Protein AF-A0A7L5Z152-F1 (afdb_monomer)

Secondary structure (DSSP, 8-state):
-----EEEEE-TTSEEEEEEEESS-EEEEE--SS-B--EE-SEEEEEEEE--S-EEEEEEETTTTEEEEEEEE-

Solvent-accessible surface area (backbone atoms only — not comparable to full-atom values): 4158 Å² total; per-residue (Å²): 117,81,67,71,48,51,78,43,83,42,46,51,63,46,71,48,75,46,79,44,59,34,94,47,64,53,36,37,33,35,64,50,85,76,69,46,67,61,71,41,47,55,42,74,33,81,46,76,47,70,45,81,57,65,45,80,30,49,32,21,36,52,88,79,62,46,51,40,34,31,35,44,25,86

Structure (mmCIF, N/CA/C/O backbone):
data_AF-A0A7L5Z152-F1
#
_entry.id   AF-A0A7L5Z152-F1
#
loop_
_atom_site.group_PDB
_atom_site.id
_atom_site.type_symbol
_atom_site.label_atom_id
_atom_site.label_alt_id
_atom_site.label_comp_id
_atom_site.label_asym_id
_atom_site.label_entity_id
_atom_site.label_seq_id
_atom_site.pdbx_PDB_ins_code
_atom_site.Cartn_x
_atom_site.Cartn_y
_atom_site.Cartn_z
_atom_site.occupancy
_atom_site.B_iso_or_equiv
_atom_site.auth_seq_id
_atom_site.auth_comp_id
_atom_site.auth_asym_id
_atom_site.auth_atom_id
_atom_site.pdbx_PDB_model_num
ATOM 1 N N . MET A 1 1 ? 4.317 -6.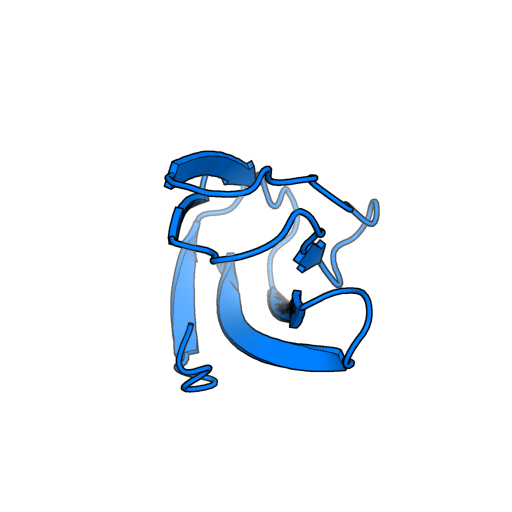899 -12.092 1.00 58.41 1 MET A N 1
ATOM 2 C CA . MET A 1 1 ? 3.283 -7.073 -11.049 1.00 58.41 1 MET A CA 1
ATOM 3 C C . MET A 1 1 ? 2.114 -7.853 -11.637 1.00 58.41 1 MET A C 1
ATOM 5 O O . MET A 1 1 ? 1.652 -7.488 -12.707 1.00 58.41 1 MET A O 1
ATOM 9 N N . THR A 1 2 ? 1.646 -8.909 -10.973 1.00 60.88 2 THR A N 1
ATOM 10 C CA . THR A 1 2 ? 0.306 -9.470 -11.216 1.00 60.88 2 THR A CA 1
ATOM 11 C C . THR A 1 2 ? -0.512 -9.130 -9.975 1.00 60.88 2 THR A C 1
ATOM 13 O O . THR A 1 2 ? -0.218 -9.706 -8.925 1.00 60.88 2 THR A O 1
ATOM 16 N N . PRO A 1 3 ? -1.454 -8.173 -10.041 1.00 66.25 3 PRO A N 1
ATOM 17 C CA . PRO A 1 3 ? -2.335 -7.891 -8.918 1.00 66.25 3 PRO A CA 1
ATOM 18 C C . PRO A 1 3 ? -3.197 -9.127 -8.658 1.00 66.25 3 PRO A C 1
ATOM 20 O O . PRO A 1 3 ? -3.709 -9.734 -9.602 1.00 66.25 3 PRO A O 1
ATOM 23 N N . LYS A 1 4 ? -3.301 -9.542 -7.396 1.00 80.88 4 LYS A N 1
ATOM 24 C CA . LYS A 1 4 ? -4.136 -10.688 -7.006 1.00 80.88 4 LYS A CA 1
ATOM 25 C C . LYS A 1 4 ? -5.363 -10.270 -6.205 1.00 80.88 4 LYS A C 1
ATOM 27 O O . LYS A 1 4 ? -6.320 -11.033 -6.153 1.00 80.88 4 LYS A O 1
ATOM 32 N N . GLY A 1 5 ? -5.350 -9.067 -5.621 1.00 87.75 5 GLY A N 1
ATOM 33 C CA . GLY A 1 5 ? -6.433 -8.583 -4.766 1.00 87.75 5 GLY A CA 1
ATOM 34 C C . GLY A 1 5 ? -6.616 -9.427 -3.503 1.00 87.75 5 GLY A C 1
ATOM 35 O O . GLY A 1 5 ? -7.693 -9.397 -2.905 1.00 87.75 5 GLY A O 1
ATOM 36 N N . ASP A 1 6 ? -5.583 -10.189 -3.120 1.00 93.31 6 ASP A N 1
ATOM 37 C CA . ASP A 1 6 ? -5.600 -11.064 -1.951 1.00 93.31 6 ASP A CA 1
ATOM 38 C C . ASP A 1 6 ? -5.888 -10.243 -0.688 1.00 93.31 6 ASP A C 1
ATOM 40 O O . ASP A 1 6 ? -5.505 -9.075 -0.582 1.00 93.31 6 ASP A O 1
ATOM 44 N N . ARG A 1 7 ? -6.551 -10.868 0.287 1.00 96.25 7 ARG A N 1
ATOM 45 C CA . ARG A 1 7 ? -6.802 -10.264 1.595 1.00 96.25 7 ARG A CA 1
ATOM 46 C C . ARG A 1 7 ? -5.773 -10.758 2.602 1.00 96.25 7 ARG A C 1
ATOM 48 O O . ARG A 1 7 ? -5.575 -11.965 2.731 1.00 96.25 7 ARG A O 1
ATOM 55 N N . ILE A 1 8 ? -5.128 -9.832 3.302 1.00 95.19 8 ILE A N 1
ATOM 56 C CA . ILE A 1 8 ? -4.048 -10.119 4.249 1.00 95.19 8 ILE A CA 1
ATOM 57 C C . ILE A 1 8 ? -4.324 -9.389 5.561 1.00 95.19 8 ILE A C 1
ATOM 59 O O . ILE A 1 8 ? -4.706 -8.221 5.559 1.00 95.19 8 ILE A O 1
ATOM 63 N N . ASP A 1 9 ? -4.106 -10.077 6.679 1.00 97.19 9 ASP A N 1
ATOM 64 C CA . ASP A 1 9 ? -4.164 -9.470 8.007 1.00 97.19 9 ASP A CA 1
ATOM 65 C C . ASP A 1 9 ? -2.955 -8.553 8.241 1.00 97.19 9 ASP A C 1
ATOM 67 O O . ASP A 1 9 ? -1.805 -8.959 8.055 1.00 97.19 9 ASP A O 1
ATOM 71 N N . ALA A 1 10 ? -3.212 -7.343 8.728 1.00 97.06 10 ALA A N 1
ATOM 72 C CA . ALA A 1 10 ? -2.202 -6.405 9.201 1.00 97.06 10 ALA A CA 1
ATOM 73 C C . ALA A 1 10 ? -2.571 -5.907 10.603 1.00 97.06 10 ALA A C 1
ATOM 75 O O . ALA A 1 10 ? -3.711 -6.043 11.052 1.00 97.06 10 ALA A O 1
ATOM 76 N N . LYS A 1 11 ? -1.600 -5.340 11.314 1.00 97.81 11 LYS A N 1
ATOM 77 C CA . LYS A 1 11 ? -1.833 -4.778 12.645 1.00 97.81 11 LYS A CA 1
ATOM 78 C C . LYS A 1 11 ? -1.781 -3.265 12.606 1.00 97.81 11 LYS A C 1
ATOM 80 O O . LYS A 1 11 ? -0.963 -2.692 11.888 1.00 97.81 11 LYS A O 1
ATOM 85 N N . VAL A 1 12 ? -2.618 -2.635 13.423 1.00 98.19 12 VAL A N 1
ATOM 86 C CA . VAL A 1 12 ? -2.605 -1.178 13.596 1.00 98.19 12 VAL A CA 1
ATOM 87 C C . VAL A 1 12 ? -1.211 -0.699 14.021 1.00 98.19 12 VAL A C 1
ATOM 89 O O . VAL A 1 12 ? -0.642 -1.201 14.990 1.00 98.19 12 VAL A O 1
ATOM 92 N N . GLY A 1 13 ? -0.674 0.288 13.303 1.00 97.50 13 GLY A N 1
ATOM 93 C CA . GLY A 1 13 ? 0.608 0.932 13.604 1.00 97.50 13 GLY A CA 1
ATOM 94 C C . GLY A 1 13 ? 1.859 0.095 13.301 1.00 97.50 13 GLY A C 1
ATOM 95 O O . GLY A 1 13 ? 2.967 0.607 13.457 1.00 97.50 13 GLY A O 1
ATOM 96 N N . GLU A 1 14 ? 1.728 -1.162 12.857 1.00 97.69 14 GLU A N 1
ATOM 97 C CA . GLU A 1 14 ? 2.870 -1.944 12.366 1.00 97.69 14 GLU A CA 1
ATOM 98 C C . GLU A 1 14 ? 3.061 -1.707 10.853 1.00 97.69 14 GLU A C 1
ATOM 100 O O . GLU A 1 14 ? 2.080 -1.708 10.101 1.00 97.69 14 GLU A O 1
ATOM 105 N N . PRO A 1 15 ? 4.304 -1.500 10.375 1.00 97.12 15 PRO A N 1
ATOM 106 C CA . PRO A 1 15 ? 4.563 -1.278 8.960 1.00 97.12 15 PRO A CA 1
ATOM 107 C C . PRO A 1 15 ? 4.312 -2.544 8.138 1.00 97.12 15 PRO A C 1
ATOM 109 O O . PRO A 1 15 ? 4.798 -3.630 8.457 1.00 97.12 15 PRO A O 1
ATOM 112 N N . VAL A 1 16 ? 3.603 -2.380 7.025 1.00 96.62 16 VAL A N 1
ATOM 113 C 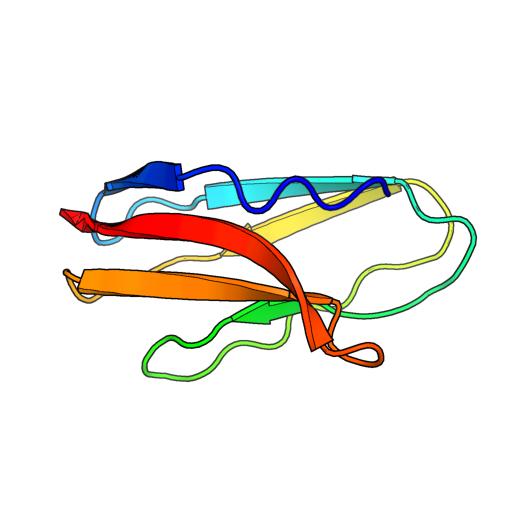CA . VAL A 1 16 ? 3.489 -3.383 5.967 1.00 96.62 16 VAL A CA 1
ATOM 114 C C . VAL A 1 16 ? 4.539 -3.077 4.904 1.00 96.62 16 VAL A C 1
ATOM 116 O O . VAL A 1 16 ? 4.535 -2.003 4.299 1.00 96.62 16 VAL A O 1
ATOM 119 N N . THR A 1 17 ? 5.444 -4.028 4.669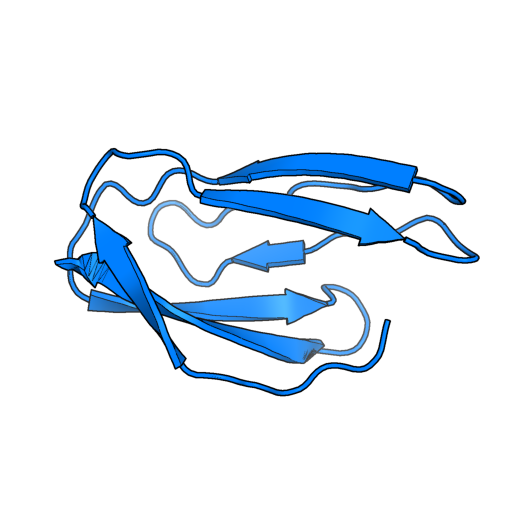 1.00 97.31 17 THR A N 1
ATOM 120 C CA . THR A 1 17 ? 6.500 -3.896 3.660 1.00 97.31 17 THR A CA 1
ATOM 121 C C . THR A 1 17 ? 6.015 -4.370 2.295 1.00 97.31 17 THR A C 1
ATOM 123 O O . THR A 1 17 ? 5.682 -5.540 2.105 1.00 97.31 17 THR A O 1
ATOM 126 N N . PHE A 1 18 ? 6.061 -3.478 1.311 1.00 96.00 18 PHE A N 1
ATOM 127 C CA . PHE A 1 18 ? 5.806 -3.791 -0.089 1.00 96.00 18 PHE A CA 1
ATOM 128 C C . PHE A 1 18 ? 7.131 -3.935 -0.833 1.00 96.00 18 PHE A C 1
ATOM 130 O O . PHE A 1 18 ? 7.897 -2.980 -0.953 1.00 96.00 18 PHE A O 1
ATOM 137 N N . ILE A 1 19 ? 7.389 -5.130 -1.368 1.00 96.19 19 ILE A N 1
ATOM 138 C CA . ILE A 1 19 ? 8.504 -5.381 -2.287 1.00 96.19 19 ILE A CA 1
ATOM 139 C C . ILE A 1 19 ? 7.950 -5.300 -3.707 1.00 96.19 19 ILE A C 1
ATOM 141 O O . ILE A 1 19 ? 7.274 -6.215 -4.182 1.00 96.19 19 ILE A O 1
ATOM 145 N N . VAL A 1 20 ? 8.215 -4.188 -4.385 1.00 95.75 20 VAL A N 1
ATOM 146 C CA . VAL A 1 20 ? 7.679 -3.908 -5.719 1.00 95.75 20 VAL A CA 1
ATOM 147 C C . VAL A 1 20 ? 8.752 -4.189 -6.763 1.00 95.75 20 VAL A C 1
ATOM 149 O O . VAL A 1 20 ? 9.807 -3.563 -6.753 1.00 95.75 20 VAL A O 1
ATOM 152 N N . GLN A 1 21 ? 8.468 -5.111 -7.686 1.00 95.81 21 GLN A N 1
ATOM 153 C CA . GLN A 1 21 ? 9.246 -5.306 -8.911 1.00 95.81 21 GLN A CA 1
ATOM 154 C C . GLN A 1 21 ? 8.435 -4.789 -10.103 1.00 95.81 21 GLN A C 1
ATOM 156 O O . GLN A 1 21 ? 7.388 -5.353 -10.449 1.00 95.81 21 GLN A O 1
ATOM 161 N N . SER A 1 22 ? 8.941 -3.737 -10.742 1.00 95.25 22 SER A N 1
ATOM 162 C CA . SER A 1 22 ? 8.278 -3.047 -11.849 1.00 95.25 22 SER A CA 1
ATOM 163 C C . SER A 1 22 ? 9.231 -2.813 -13.023 1.00 95.25 22 SER A C 1
ATOM 165 O O . SER A 1 22 ? 10.440 -2.667 -12.849 1.00 95.25 22 SER A O 1
ATOM 167 N N . ASP A 1 23 ? 8.704 -2.778 -14.244 1.00 96.12 23 ASP A N 1
ATOM 168 C CA . ASP A 1 23 ? 9.436 -2.413 -15.464 1.00 96.12 23 ASP A CA 1
ATOM 169 C C . ASP A 1 23 ? 9.390 -0.902 -15.765 1.00 96.12 23 ASP A C 1
ATOM 171 O O . ASP A 1 23 ? 10.099 -0.426 -16.660 1.00 96.12 23 ASP A O 1
ATOM 175 N N . ARG A 1 24 ? 8.633 -0.147 -14.960 1.00 96.56 24 ARG A N 1
ATOM 176 C CA . ARG A 1 24 ? 8.464 1.311 -15.005 1.00 96.56 24 ARG A CA 1
ATOM 177 C C . ARG A 1 24 ? 8.390 1.927 -13.600 1.00 96.56 24 ARG A C 1
ATOM 179 O O . ARG A 1 24 ? 8.171 1.212 -12.624 1.00 96.56 24 ARG A O 1
ATOM 186 N N . ALA A 1 25 ? 8.554 3.245 -13.503 1.00 97.88 25 ALA A N 1
ATOM 187 C CA . ALA A 1 25 ? 8.203 3.984 -12.288 1.00 97.88 25 ALA A CA 1
ATOM 188 C C . ALA A 1 25 ? 6.672 4.092 -12.138 1.00 97.88 25 ALA A C 1
ATOM 190 O O . ALA A 1 25 ? 5.951 3.956 -13.133 1.00 97.88 25 ALA A O 1
ATOM 191 N N . GLY A 1 26 ? 6.200 4.311 -10.914 1.00 97.00 26 GLY A N 1
ATOM 192 C CA . GLY A 1 26 ? 4.781 4.438 -10.581 1.00 97.00 26 GLY A CA 1
ATOM 193 C C . GLY A 1 26 ? 4.571 4.674 -9.086 1.00 97.00 26 GLY A C 1
ATOM 194 O O . GLY A 1 26 ? 5.505 5.044 -8.375 1.00 97.00 26 GLY A O 1
ATOM 195 N N . GLY A 1 27 ? 3.356 4.434 -8.601 1.00 97.44 27 GLY A N 1
ATOM 196 C CA . GLY A 1 27 ? 3.027 4.560 -7.184 1.00 97.44 27 GLY A CA 1
ATOM 197 C C . GLY A 1 27 ? 1.929 3.600 -6.753 1.00 97.44 27 GLY A C 1
ATOM 198 O O . GLY A 1 27 ? 1.199 3.052 -7.582 1.00 97.44 27 GLY A O 1
ATOM 199 N N . LEU A 1 28 ? 1.836 3.372 -5.447 1.00 97.81 28 LEU A N 1
ATOM 200 C CA . LEU A 1 28 ? 0.676 2.727 -4.839 1.00 97.81 28 LEU A CA 1
ATOM 201 C C . LEU A 1 28 ? -0.326 3.804 -4.426 1.00 97.81 28 LEU A C 1
ATOM 203 O O . LEU A 1 28 ? 0.081 4.889 -4.029 1.00 97.81 28 LEU A O 1
ATOM 207 N N . HIS A 1 29 ? -1.616 3.499 -4.480 1.00 98.38 29 HIS A N 1
ATOM 208 C CA . HIS A 1 29 ? -2.663 4.300 -3.858 1.00 98.38 29 HIS A CA 1
ATOM 209 C C . HIS A 1 29 ? -3.215 3.508 -2.674 1.00 98.38 29 HIS A C 1
ATOM 211 O O . HIS A 1 29 ? -3.804 2.446 -2.853 1.00 98.38 29 HIS A O 1
ATOM 217 N N . VAL A 1 30 ? -2.976 3.994 -1.458 1.00 98.38 30 VAL A N 1
ATOM 218 C CA . VAL A 1 30 ? -3.445 3.363 -0.221 1.00 98.38 30 VAL A CA 1
ATOM 219 C C . VAL A 1 30 ? -4.677 4.119 0.270 1.00 98.38 30 VAL A C 1
ATOM 221 O O . VAL A 1 30 ? -4.563 5.270 0.698 1.00 98.38 30 VAL A O 1
ATOM 224 N N . HIS A 1 31 ? -5.847 3.471 0.255 1.00 98.06 31 HIS A N 1
ATOM 225 C CA . HIS A 1 31 ? -7.132 4.037 0.697 1.00 98.06 31 HIS A CA 1
ATOM 226 C C . HIS A 1 31 ? -7.236 4.108 2.235 1.00 98.06 31 HIS A C 1
ATOM 228 O O . HIS A 1 31 ? -8.180 3.611 2.850 1.00 98.06 31 HIS A O 1
ATOM 234 N N . SER A 1 32 ? -6.226 4.689 2.883 1.00 97.06 32 SER A N 1
ATOM 235 C CA . SER A 1 32 ? -6.167 4.906 4.327 1.00 97.06 32 SER A CA 1
ATOM 236 C C . SER A 1 32 ? -6.573 6.327 4.709 1.00 97.06 32 SER A C 1
ATOM 238 O O . SER A 1 32 ? -6.895 7.169 3.876 1.00 97.06 32 SER A O 1
ATOM 240 N N . SER A 1 33 ? -6.581 6.622 6.007 1.00 95.25 33 SER A N 1
ATOM 241 C CA . SER A 1 33 ? -6.770 7.985 6.504 1.00 95.25 33 SER A CA 1
ATOM 242 C C . SER A 1 33 ? -5.713 8.302 7.571 1.00 95.25 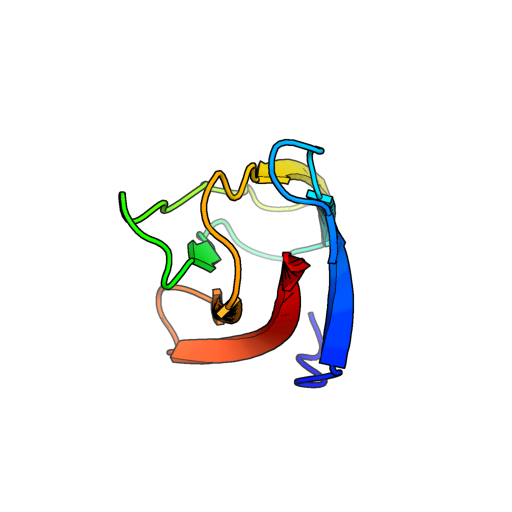33 SER A C 1
ATOM 244 O O . SER A 1 33 ? -5.835 7.787 8.686 1.00 95.25 33 SER A O 1
ATOM 246 N N . PRO A 1 34 ? -4.709 9.153 7.275 1.00 95.62 34 PRO A N 1
ATOM 247 C CA . PRO A 1 34 ? -4.538 9.902 6.021 1.00 95.62 34 PRO A CA 1
ATOM 248 C C . PRO A 1 34 ? -4.288 8.996 4.805 1.00 95.62 34 PRO A C 1
ATOM 250 O O . PRO A 1 34 ? -3.840 7.861 4.959 1.00 95.62 34 PRO A O 1
ATOM 253 N N . GLU A 1 35 ? -4.614 9.496 3.614 1.00 96.44 35 GLU A N 1
ATOM 254 C CA . GLU A 1 35 ? -4.276 8.845 2.341 1.00 96.44 35 GLU A CA 1
ATOM 255 C C . GLU A 1 35 ? -2.751 8.796 2.175 1.00 96.44 35 GLU A C 1
ATOM 257 O O . GLU A 1 35 ? -2.041 9.691 2.646 1.00 96.44 35 GLU A O 1
ATOM 262 N N . GLN A 1 36 ? -2.242 7.743 1.536 1.00 98.25 36 GLN A N 1
ATOM 263 C CA . GLN A 1 36 ? -0.812 7.577 1.272 1.00 98.25 36 GLN A CA 1
ATOM 264 C C . GLN A 1 36 ? -0.591 7.148 -0.179 1.00 98.25 36 GLN A C 1
ATOM 266 O O . GLN A 1 36 ? -1.273 6.253 -0.680 1.00 98.25 36 GLN A O 1
ATOM 271 N N . THR A 1 37 ? 0.407 7.748 -0.832 1.00 98.25 37 THR A N 1
ATOM 272 C CA . THR A 1 37 ? 0.763 7.454 -2.228 1.00 98.25 37 THR A CA 1
ATOM 273 C C . THR A 1 37 ? 2.266 7.190 -2.391 1.00 98.25 37 THR A C 1
ATOM 275 O O . THR A 1 37 ? 2.978 8.021 -2.958 1.00 98.25 37 THR A O 1
ATOM 278 N N . PRO A 1 38 ? 2.813 6.092 -1.834 1.00 97.94 38 PRO A N 1
ATOM 279 C CA . PRO A 1 38 ? 4.244 5.830 -1.916 1.00 97.94 38 PRO A CA 1
ATOM 280 C C . PRO A 1 38 ? 4.658 5.496 -3.357 1.00 97.94 38 PRO A C 1
ATOM 282 O O . PRO A 1 38 ? 4.041 4.664 -4.028 1.00 97.94 38 PRO A O 1
ATOM 285 N N . GLU A 1 39 ? 5.724 6.140 -3.823 1.00 98.25 39 GLU A N 1
ATOM 286 C CA . GLU A 1 39 ? 6.249 5.989 -5.181 1.00 98.25 39 GLU A CA 1
ATOM 287 C C . GLU A 1 39 ? 7.295 4.869 -5.265 1.00 98.25 39 GLU A C 1
ATOM 289 O O . GLU A 1 39 ? 8.087 4.661 -4.346 1.00 98.25 39 GLU A O 1
ATOM 294 N N . PHE A 1 40 ? 7.340 4.170 -6.398 1.00 97.81 40 PHE A N 1
ATOM 295 C CA . PHE A 1 40 ? 8.373 3.191 -6.728 1.00 97.81 40 PHE A CA 1
ATOM 296 C C . PHE A 1 40 ? 9.023 3.500 -8.077 1.00 97.81 40 PHE A C 1
ATOM 298 O O . PHE A 1 40 ? 8.430 4.095 -8.979 1.00 97.81 40 PHE A O 1
ATOM 305 N N . VAL A 1 41 ? 10.260 3.036 -8.245 1.00 97.81 41 VAL A N 1
ATOM 306 C CA . VAL A 1 41 ? 11.025 3.202 -9.487 1.00 97.81 41 VAL A CA 1
ATOM 307 C C . VAL A 1 41 ? 10.983 1.944 -10.352 1.00 97.81 41 VAL A C 1
ATOM 309 O O . VAL A 1 41 ? 10.612 0.857 -9.907 1.00 97.81 41 VAL A O 1
ATOM 312 N N . LYS A 1 42 ? 11.435 2.077 -11.604 1.00 97.56 42 LYS A N 1
ATOM 313 C CA . LYS A 1 42 ? 11.761 0.921 -12.444 1.00 97.56 42 LYS A CA 1
ATOM 314 C C . LYS A 1 42 ? 12.809 0.047 -11.746 1.00 97.56 42 LYS A C 1
ATOM 316 O O . LYS A 1 42 ? 13.841 0.547 -11.307 1.00 97.56 42 LYS A O 1
ATOM 321 N N . GLY A 1 43 ? 12.585 -1.262 -11.735 1.00 97.69 43 GLY A N 1
ATOM 322 C CA . GLY A 1 43 ? 13.398 -2.229 -11.009 1.00 97.69 43 GLY A CA 1
ATOM 323 C C . GLY A 1 43 ? 12.724 -2.645 -9.705 1.00 97.69 43 GLY A C 1
ATOM 324 O O . GLY A 1 43 ? 11.517 -2.877 -9.682 1.00 97.69 43 GLY A O 1
ATOM 325 N N . MET A 1 44 ? 13.521 -2.783 -8.647 1.00 97.94 44 MET A N 1
ATOM 326 C CA . MET A 1 44 ? 13.050 -3.169 -7.319 1.00 97.94 44 MET A CA 1
ATOM 327 C C . MET A 1 44 ? 12.922 -1.935 -6.422 1.00 97.94 44 MET A C 1
ATOM 329 O O . MET A 1 44 ? 13.815 -1.092 -6.400 1.00 97.94 44 MET A O 1
ATOM 333 N N . SER A 1 45 ? 11.830 -1.841 -5.669 1.00 98.31 45 SER A N 1
ATOM 334 C CA . SER A 1 45 ? 11.620 -0.855 -4.603 1.00 98.31 45 SER A CA 1
ATOM 335 C C . SER A 1 45 ? 11.108 -1.555 -3.346 1.00 98.31 45 SER A C 1
ATOM 337 O O . SER A 1 45 ? 10.372 -2.538 -3.439 1.00 98.31 45 SER A O 1
ATOM 339 N N . ILE A 1 46 ? 11.501 -1.049 -2.178 1.00 98.19 46 ILE A N 1
ATOM 340 C CA . ILE A 1 46 ? 10.992 -1.487 -0.875 1.00 98.19 46 ILE A CA 1
ATOM 341 C C . ILE A 1 46 ? 10.293 -0.283 -0.258 1.00 98.19 46 ILE A C 1
ATOM 343 O O . ILE A 1 46 ? 10.919 0.762 -0.089 1.00 98.19 46 ILE A O 1
ATOM 347 N N . LEU A 1 47 ? 9.005 -0.431 0.032 1.00 97.56 47 LEU A N 1
ATOM 348 C CA . LEU A 1 47 ? 8.160 0.623 0.585 1.00 97.56 47 LEU A CA 1
ATOM 349 C C . LEU A 1 47 ? 7.578 0.152 1.912 1.00 97.56 47 LEU A C 1
ATOM 351 O O . LEU A 1 47 ? 7.236 -1.022 2.054 1.00 97.56 47 LEU A O 1
ATOM 355 N N . GLU A 1 48 ? 7.425 1.070 2.856 1.00 97.81 48 GLU A N 1
ATOM 356 C CA . GLU A 1 48 ? 6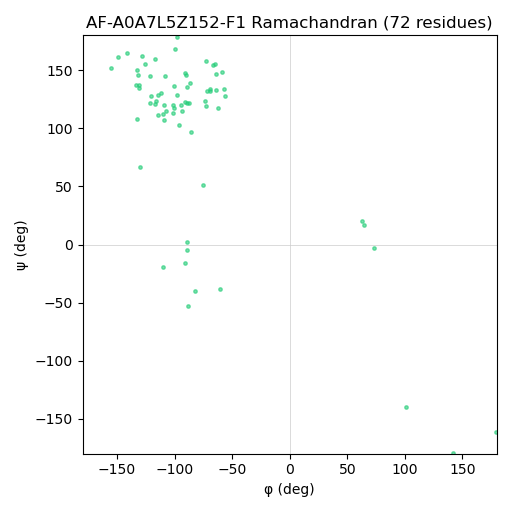.739 0.817 4.119 1.00 97.81 48 GLU A CA 1
ATOM 357 C C . GLU A 1 48 ? 5.475 1.666 4.174 1.00 97.81 48 GLU A C 1
ATOM 359 O O . GLU A 1 48 ? 5.514 2.873 3.939 1.00 97.81 48 GLU A O 1
ATOM 364 N N . VAL A 1 49 ? 4.354 1.016 4.471 1.00 97.38 49 VAL A N 1
ATOM 365 C CA . VAL A 1 49 ? 3.058 1.666 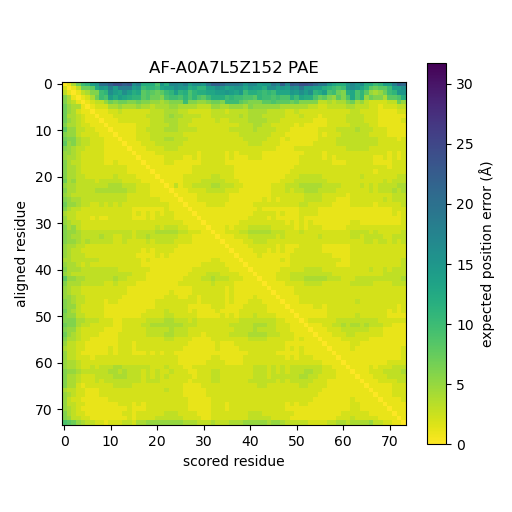4.669 1.00 97.38 49 VAL A CA 1
ATOM 366 C C . VAL A 1 49 ? 2.595 1.352 6.079 1.00 97.38 49 VAL A C 1
ATOM 368 O O . VAL A 1 49 ? 2.547 0.186 6.469 1.00 97.38 49 VAL A O 1
ATOM 371 N N . VAL A 1 50 ? 2.239 2.383 6.841 1.00 98.06 50 VAL A N 1
ATOM 372 C CA . VAL A 1 50 ? 1.717 2.237 8.205 1.00 98.06 50 VAL A CA 1
ATOM 373 C C . VAL A 1 50 ? 0.251 2.648 8.212 1.00 98.06 50 VAL A C 1
ATOM 375 O O . VAL A 1 50 ? -0.101 3.704 7.686 1.00 98.06 50 VAL A O 1
ATOM 378 N N . ILE A 1 51 ? -0.610 1.810 8.794 1.00 98.25 51 ILE A N 1
ATOM 379 C CA . ILE A 1 51 ? -2.038 2.096 8.944 1.00 98.25 51 ILE A CA 1
ATOM 380 C C . ILE A 1 51 ? -2.372 2.232 10.429 1.00 98.25 51 ILE A C 1
ATOM 382 O O . ILE A 1 51 ? -2.380 1.253 11.172 1.00 98.25 51 ILE A O 1
ATOM 386 N N . ASP A 1 52 ? -2.705 3.448 10.853 1.00 96.50 52 ASP A N 1
ATOM 387 C CA . ASP A 1 52 ? -2.932 3.770 12.271 1.00 96.50 52 ASP A CA 1
ATOM 388 C C . ASP A 1 52 ? -4.384 3.574 12.728 1.00 96.50 52 ASP A C 1
ATOM 390 O O . ASP A 1 52 ? -4.738 3.879 13.869 1.00 96.50 52 ASP A O 1
ATOM 394 N N . ARG A 1 53 ? -5.262 3.102 11.837 1.00 97.06 53 ARG A N 1
ATOM 395 C CA . ARG A 1 53 ? -6.687 2.901 12.122 1.00 97.06 53 ARG A CA 1
ATOM 396 C C . ARG A 1 53 ? -7.123 1.508 11.682 1.00 97.06 53 ARG A C 1
ATOM 398 O O . ARG A 1 53 ? -6.788 1.110 10.569 1.00 97.06 53 ARG A O 1
ATOM 405 N N . PRO A 1 54 ? -7.883 0.780 12.514 1.00 97.75 54 PRO A N 1
ATOM 406 C CA . PRO A 1 54 ? -8.415 -0.514 12.118 1.00 97.75 54 PRO A CA 1
ATOM 407 C C . PRO A 1 54 ? -9.436 -0.354 10.988 1.00 97.75 54 PRO A C 1
ATOM 409 O O . PRO A 1 54 ? -10.090 0.686 10.863 1.00 97.75 54 PRO A O 1
ATOM 412 N N . GLY A 1 55 ? -9.603 -1.408 10.195 1.00 97.81 55 GLY A N 1
ATOM 413 C CA . GLY A 1 55 ? -10.527 -1.433 9.069 1.00 97.81 55 GLY A CA 1
ATOM 414 C C . GLY A 1 55 ? -9.973 -2.188 7.869 1.00 97.81 55 GLY A C 1
ATOM 415 O O . GLY A 1 55 ? -8.871 -2.730 7.900 1.00 97.81 55 GLY A O 1
ATOM 416 N N . LEU A 1 56 ? -10.766 -2.228 6.801 1.00 98.00 56 LEU A N 1
ATOM 417 C CA . LEU A 1 56 ? -10.328 -2.749 5.513 1.00 98.00 56 LEU A CA 1
ATOM 418 C C . LEU A 1 56 ? -9.714 -1.605 4.703 1.00 98.00 56 LEU A C 1
ATOM 420 O O . LEU A 1 56 ? -10.390 -0.608 4.457 1.00 98.00 56 LEU A O 1
ATOM 424 N N . VAL A 1 57 ? -8.453 -1.754 4.306 1.00 98.31 57 VAL A N 1
ATOM 425 C CA . VAL A 1 57 ? -7.732 -0.789 3.469 1.00 98.31 57 VAL A CA 1
ATOM 426 C C . VAL A 1 57 ? -7.382 -1.440 2.143 1.00 98.31 57 VAL A C 1
ATOM 428 O O . VAL A 1 57 ? -6.708 -2.467 2.103 1.00 98.31 57 VAL A O 1
ATOM 431 N 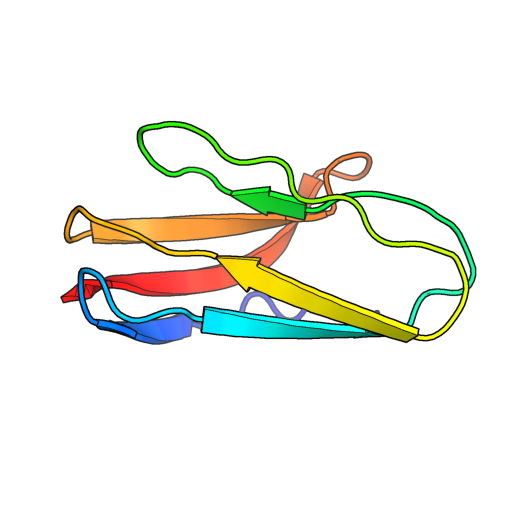N . GLU A 1 58 ? -7.821 -0.831 1.053 1.00 98.19 58 GLU A N 1
ATOM 432 C CA . GLU A 1 58 ? -7.440 -1.235 -0.297 1.00 98.19 58 GLU A CA 1
ATOM 433 C C . GLU A 1 58 ? -6.133 -0.555 -0.698 1.00 98.19 58 GLU A C 1
ATOM 435 O O . GLU A 1 58 ? -5.900 0.619 -0.395 1.00 98.19 58 GLU A O 1
ATOM 440 N N . VAL A 1 59 ? -5.267 -1.317 -1.365 1.00 97.88 59 VAL A N 1
ATOM 441 C CA . VAL A 1 59 ? -4.048 -0.800 -1.981 1.00 97.88 59 VAL A CA 1
ATOM 442 C C . VAL A 1 59 ? -4.092 -1.114 -3.463 1.00 97.88 59 VAL A C 1
ATOM 444 O O . VAL A 1 59 ? -4.164 -2.280 -3.862 1.00 97.88 59 VAL A O 1
ATOM 447 N N . GLU A 1 60 ? -4.013 -0.071 -4.273 1.00 97.50 60 GLU A N 1
ATOM 448 C CA . GLU A 1 60 ? -4.097 -0.139 -5.727 1.00 97.50 60 GLU A CA 1
ATOM 449 C C . GLU A 1 60 ? -2.794 0.329 -6.373 1.00 97.50 60 GLU A C 1
ATOM 451 O O . GLU A 1 60 ? -1.987 1.036 -5.766 1.00 97.50 60 GLU A O 1
ATOM 456 N N . GLU A 1 61 ? -2.571 -0.054 -7.626 1.00 96.00 61 GLU A N 1
ATOM 457 C CA . GLU A 1 61 ? -1.598 0.642 -8.464 1.00 96.00 61 GLU A CA 1
ATOM 458 C C . GLU A 1 61 ? -2.199 1.989 -8.881 1.00 96.00 61 GLU A C 1
ATOM 460 O O . GLU A 1 61 ? -3.295 2.039 -9.432 1.00 96.00 61 GLU A O 1
ATOM 465 N N . HIS A 1 62 ? -1.497 3.081 -8.575 1.00 96.12 62 HIS A N 1
ATOM 466 C CA . HIS A 1 62 ? -2.069 4.428 -8.563 1.00 96.12 62 HIS A CA 1
ATOM 467 C C . HIS A 1 62 ? -2.620 4.892 -9.916 1.00 96.12 62 HIS A C 1
ATOM 469 O O . HIS A 1 62 ? -3.645 5.567 -9.962 1.00 96.12 62 HIS A O 1
ATOM 475 N N . GLU A 1 63 ? -1.953 4.555 -11.019 1.00 93.06 63 GLU A N 1
ATOM 476 C CA . GLU A 1 63 ? -2.351 5.038 -12.344 1.00 93.06 63 GLU A CA 1
ATOM 477 C C . GLU A 1 63 ? -3.477 4.205 -12.958 1.00 93.06 63 GLU A C 1
ATOM 479 O O . GLU A 1 63 ? -4.365 4.739 -13.620 1.00 93.06 63 GLU A O 1
ATOM 484 N N . SER A 1 64 ? -3.423 2.887 -12.782 1.00 94.19 64 SER A N 1
ATOM 485 C CA . SER A 1 64 ? -4.366 1.943 -13.379 1.00 94.19 64 SER A CA 1
ATOM 486 C C . SER A 1 64 ? -5.576 1.648 -12.495 1.00 94.19 64 SER A C 1
ATOM 488 O O . SER A 1 64 ? -6.550 1.087 -12.997 1.00 94.19 64 SER A O 1
ATOM 490 N N . GLY A 1 65 ? -5.519 1.983 -11.200 1.00 95.38 65 GLY A N 1
ATOM 491 C CA . GLY A 1 65 ? -6.529 1.607 -10.205 1.00 95.38 65 GLY A CA 1
ATOM 492 C C . GLY A 1 65 ? -6.603 0.094 -9.980 1.00 95.38 65 GLY A C 1
ATOM 493 O O . GLY A 1 65 ? -7.607 -0.438 -9.512 1.00 95.38 65 GLY A O 1
ATOM 494 N N . ALA A 1 66 ? -5.578 -0.655 -10.396 1.00 95.19 66 ALA A N 1
ATOM 495 C CA . ALA A 1 66 ? -5.598 -2.102 -10.269 1.00 95.19 66 ALA A CA 1
ATOM 496 C C . ALA A 1 66 ? -5.405 -2.498 -8.800 1.00 95.19 66 ALA A C 1
ATOM 498 O O . ALA A 1 66 ? -4.347 -2.239 -8.228 1.00 95.19 66 ALA A O 1
ATOM 499 N N . LEU A 1 67 ? -6.390 -3.181 -8.212 1.00 96.06 67 LEU A N 1
ATOM 500 C CA . LEU A 1 67 ? -6.318 -3.670 -6.834 1.00 96.06 67 LEU A CA 1
ATOM 501 C C . LEU A 1 67 ? -5.177 -4.678 -6.646 1.00 96.06 67 LEU A C 1
ATOM 503 O O . LEU A 1 67 ? -5.189 -5.775 -7.208 1.00 96.06 67 LEU A O 1
ATOM 507 N N . ILE A 1 68 ? -4.209 -4.327 -5.802 1.00 95.56 68 ILE A N 1
ATOM 508 C CA . ILE A 1 68 ? -3.039 -5.153 -5.492 1.00 95.56 68 ILE A CA 1
ATOM 509 C C . ILE A 1 68 ? -3.351 -6.084 -4.325 1.00 95.56 68 ILE A C 1
ATOM 511 O O . ILE A 1 68 ? -3.149 -7.297 -4.444 1.00 95.56 68 ILE A O 1
ATOM 515 N N . VAL A 1 69 ? -3.835 -5.518 -3.217 1.00 96.75 69 VAL A N 1
ATOM 516 C CA . VAL A 1 69 ? -4.085 -6.217 -1.951 1.00 96.75 69 VAL A CA 1
ATOM 517 C C . VAL A 1 69 ? -5.155 -5.484 -1.142 1.00 96.75 69 VAL A C 1
ATOM 519 O O . VAL A 1 69 ? -5.298 -4.266 -1.234 1.00 96.75 69 VAL A O 1
ATOM 522 N N . GLN A 1 70 ? -5.879 -6.236 -0.322 1.00 98.06 70 GLN A N 1
ATOM 523 C CA . GLN A 1 70 ? -6.748 -5.713 0.725 1.00 98.06 70 GLN A CA 1
ATOM 524 C C . GLN A 1 70 ? -6.127 -6.020 2.088 1.00 98.06 70 GLN A C 1
ATOM 526 O O . GLN A 1 70 ? -5.920 -7.183 2.435 1.00 98.06 70 GLN A O 1
ATOM 531 N N . LEU A 1 71 ? -5.837 -4.991 2.873 1.00 97.56 71 LEU A N 1
ATOM 532 C CA . LEU A 1 71 ? -5.310 -5.124 4.225 1.00 97.56 71 LEU A CA 1
ATOM 533 C C . LEU A 1 71 ? -6.469 -5.098 5.220 1.00 97.56 71 LEU A C 1
ATOM 535 O O . LEU A 1 71 ? -7.161 -4.092 5.357 1.00 97.56 71 LEU A O 1
ATOM 539 N N . GLU A 1 72 ? -6.694 -6.208 5.916 1.00 98.25 72 GLU A N 1
ATOM 540 C CA . GLU A 1 72 ? -7.577 -6.258 7.079 1.00 98.25 72 GLU A CA 1
ATOM 541 C C . GLU A 1 72 ? -6.772 -5.859 8.317 1.00 98.25 72 GLU A C 1
ATOM 543 O O . GLU A 1 72 ? -6.025 -6.656 8.881 1.00 98.25 72 GLU A O 1
ATOM 548 N N . VAL A 1 73 ? -6.883 -4.588 8.698 1.00 98.25 73 VAL A N 1
ATOM 549 C CA . VAL A 1 73 ? -6.117 -3.988 9.792 1.00 98.25 73 VAL A CA 1
ATOM 550 C C . VAL A 1 73 ? -6.891 -4.131 11.098 1.00 98.25 73 VAL A C 1
ATOM 552 O O . VAL A 1 73 ? -8.029 -3.659 11.203 1.00 98.25 73 VAL A O 1
ATOM 555 N N . ARG A 1 74 ? -6.273 -4.768 12.095 1.00 96.62 74 ARG A N 1
ATOM 556 C CA . ARG A 1 74 ? -6.871 -5.046 13.410 1.00 96.62 74 ARG A CA 1
ATOM 557 C C . ARG A 1 74 ? -5.930 -4.783 14.581 1.00 96.62 74 ARG A C 1
ATOM 559 O O . ARG A 1 74 ? -4.697 -4.729 14.366 1.00 96.62 74 ARG A O 1
#

Sequence (74 aa):
MTPKGDRIDAKVGEPVTFIVQSDRAGGLHVHSSPEQTPEFVKGMSILEVVIDRPGLVEVEEHESGALIVQLEVR

Radius of gyration: 11.55 Å; Cα contacts (8 Å, |Δi|>4): 183; chains: 1; bounding box: 24×21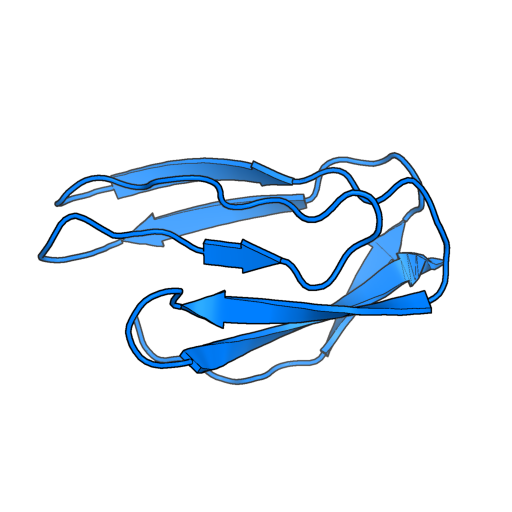×29 Å

pLDDT: mean 95.26, std 7.32, range [58.41, 98.38]

Nearest PDB structur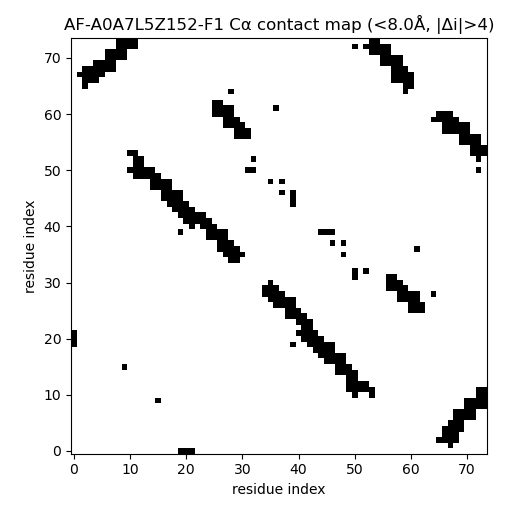es (foldseek):
  5tk2-assembly3_C  TM=6.359E-01  e=6.072E-02  Bacillus anthracis str. Ames
  3poc-assembly1_B  TM=5.671E-01  e=6.288E-01  Blautia obeum ATCC 29174
  2o26-assembly2_W  TM=4.567E-01  e=5.626E-01  Mus musculus
  3m6d-assembly1_A  TM=5.268E-01  e=1.038E+00  Blautia obeum ATCC 29174
  2q7n-assembly2_C  TM=5.501E-01  e=3.530E+00  Mus musculus

Mean predicted aligned error: 2.62 Å

Foldseek 3Di:
DDADQEEDEDEAFDKDKDWDAAQAKFWKWKQAVVTDTGIDGHGIDIDIDHHNDADWIWIAGVPPRHTRYIYRYD